Protein AF-A0A521ZLX6-F1 (afdb_monomer)

Mean predicted aligned error: 14.01 Å

Secondary structure (DSSP, 8-state):
--SSHHHHHHHHHHHHHHHHHHHHTTS-----PPPPHHHHHT--TTSSEEEEEEEEESGGGTTT-----EEEEEEEETTEEEEEEEET-EEEEEEEEEEEEEEE-TTS-EEEEEEPPSEEEEEEEEESEEEEESSSSS--------EEEEEEE----EEEE---

Structure (mmCIF, N/CA/C/O backbone):
data_AF-A0A521ZLX6-F1
#
_entry.id   AF-A0A521ZLX6-F1
#
loop_
_atom_site.group_PDB
_atom_site.id
_atom_site.type_symbol
_atom_site.label_atom_id
_atom_site.label_alt_id
_atom_site.label_comp_id
_atom_site.label_asym_id
_atom_site.label_entity_id
_atom_site.label_seq_id
_atom_site.pdbx_PDB_ins_code
_atom_site.Cartn_x
_atom_site.Cartn_y
_atom_site.Cartn_z
_atom_site.occupancy
_atom_site.B_iso_or_equiv
_atom_site.auth_seq_id
_atom_site.auth_comp_id
_atom_site.auth_asym_id
_atom_site.auth_atom_id
_atom_site.pdbx_PDB_model_num
ATOM 1 N N . MET A 1 1 ? 72.081 18.723 -43.870 1.00 52.91 1 MET A N 1
ATOM 2 C CA . MET A 1 1 ? 71.216 19.165 -42.747 1.00 52.91 1 MET A CA 1
ATOM 3 C C . MET A 1 1 ? 69.753 18.753 -42.978 1.00 52.91 1 MET A C 1
ATOM 5 O O . MET A 1 1 ? 68.891 19.607 -43.092 1.00 52.91 1 MET A O 1
ATOM 9 N N . SER A 1 2 ? 69.443 17.453 -43.062 1.00 56.78 2 SER A N 1
ATOM 10 C CA . SER A 1 2 ? 68.066 16.955 -43.304 1.00 56.78 2 SER A CA 1
ATOM 11 C C . SER A 1 2 ? 67.647 15.812 -42.365 1.00 56.78 2 SER A C 1
ATOM 13 O O . SER A 1 2 ? 66.567 15.245 -42.507 1.00 56.78 2 SER A O 1
ATOM 15 N N . MET A 1 3 ? 68.479 15.482 -41.371 1.00 53.88 3 MET A N 1
ATOM 16 C CA . MET A 1 3 ? 68.338 14.255 -40.574 1.00 53.88 3 MET A CA 1
ATOM 17 C C . MET A 1 3 ? 67.560 14.431 -39.255 1.00 53.88 3 MET A C 1
ATOM 19 O O . MET A 1 3 ? 67.250 13.446 -38.598 1.00 53.88 3 MET A O 1
ATOM 23 N N . LEU A 1 4 ? 67.182 15.665 -38.894 1.00 55.22 4 LEU A N 1
ATOM 24 C CA . LEU A 1 4 ? 66.446 15.991 -37.656 1.00 55.22 4 LEU A CA 1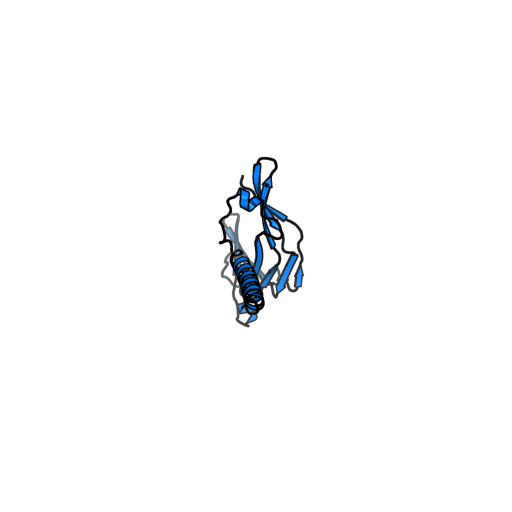
ATOM 25 C C . LEU A 1 4 ? 64.925 16.166 -37.846 1.00 55.22 4 LEU A C 1
ATOM 27 O O . LEU A 1 4 ? 64.193 16.315 -36.875 1.00 55.22 4 LEU A O 1
ATOM 31 N N . TRP A 1 5 ? 64.419 16.126 -39.083 1.00 55.84 5 TRP A N 1
ATOM 32 C CA . TRP A 1 5 ? 63.008 16.431 -39.381 1.00 55.84 5 TRP A CA 1
ATOM 33 C C . TRP A 1 5 ? 62.039 15.253 -39.212 1.00 55.84 5 TRP A C 1
ATOM 35 O O . TRP A 1 5 ? 60.839 15.457 -39.034 1.00 55.84 5 TRP A O 1
ATOM 45 N N . ARG A 1 6 ? 62.534 14.013 -39.260 1.00 55.72 6 ARG A N 1
ATOM 46 C CA . ARG A 1 6 ? 61.710 12.803 -39.112 1.00 55.72 6 ARG A CA 1
ATOM 47 C C . ARG A 1 6 ? 61.173 12.572 -37.689 1.00 55.72 6 ARG A C 1
ATOM 49 O O . ARG A 1 6 ? 59.969 12.350 -37.586 1.00 55.72 6 ARG A O 1
ATOM 56 N N . PRO A 1 7 ? 61.972 12.668 -36.604 1.00 55.97 7 PRO A N 1
ATOM 57 C CA . PRO A 1 7 ? 61.445 12.453 -35.253 1.00 55.97 7 PRO A CA 1
ATOM 58 C C . PRO A 1 7 ? 60.483 13.569 -34.829 1.00 55.97 7 PRO A C 1
ATOM 60 O O . PRO A 1 7 ? 59.490 13.298 -34.163 1.00 55.97 7 PRO A O 1
ATOM 63 N N . LEU A 1 8 ? 60.716 14.802 -35.295 1.00 64.31 8 LEU A N 1
ATOM 64 C CA . LEU A 1 8 ? 59.854 15.947 -35.004 1.00 64.31 8 LEU A CA 1
ATOM 65 C C . LEU A 1 8 ? 58.451 15.785 -35.615 1.00 64.31 8 LEU A C 1
ATOM 67 O O . LEU A 1 8 ? 57.457 16.077 -34.961 1.00 64.31 8 LEU A O 1
ATOM 71 N N . ARG A 1 9 ? 58.352 15.259 -36.845 1.00 65.38 9 ARG A N 1
ATOM 72 C CA . ARG A 1 9 ? 57.058 14.989 -37.500 1.00 65.38 9 ARG A CA 1
ATOM 73 C C . ARG A 1 9 ? 56.268 13.878 -36.814 1.00 65.38 9 ARG A C 1
ATOM 75 O O . ARG A 1 9 ? 55.055 14.000 -36.704 1.00 65.38 9 ARG A O 1
ATOM 82 N N . VAL A 1 10 ? 56.943 12.825 -36.347 1.00 70.12 10 VAL A N 1
ATOM 83 C CA . VAL A 1 10 ? 56.298 11.716 -35.622 1.00 70.12 10 VAL A CA 1
ATOM 84 C C . VAL A 1 10 ? 55.785 12.186 -34.261 1.00 70.12 10 VAL A C 1
ATOM 86 O O . VAL A 1 10 ? 54.651 11.876 -33.912 1.00 70.12 10 VAL A O 1
ATOM 89 N N . LEU A 1 11 ? 56.565 13.003 -33.546 1.00 74.56 11 LEU A N 1
ATOM 90 C CA . LEU A 1 11 ? 56.152 13.578 -32.265 1.00 74.56 11 LEU A CA 1
ATOM 91 C C . LEU A 1 11 ? 54.934 14.503 -32.425 1.00 74.56 11 LEU A C 1
ATOM 93 O O . LEU A 1 11 ? 53.973 14.395 -31.672 1.00 74.56 11 LEU A O 1
ATOM 97 N N . ILE A 1 12 ? 54.931 15.361 -33.454 1.00 75.69 12 ILE A N 1
ATOM 98 C CA . ILE A 1 12 ? 53.801 16.256 -33.752 1.00 75.69 12 ILE A CA 1
ATOM 99 C C . ILE A 1 12 ? 52.540 15.458 -34.112 1.00 75.69 12 ILE A C 1
ATOM 101 O O . ILE A 1 12 ? 51.455 15.793 -33.641 1.00 75.69 12 ILE A O 1
ATOM 105 N N . LEU A 1 13 ? 52.669 14.382 -34.897 1.00 74.50 13 LEU A N 1
ATOM 106 C CA . LEU A 1 13 ? 51.533 13.525 -35.245 1.00 74.50 13 LEU A CA 1
ATOM 107 C C . LEU A 1 13 ? 50.964 12.806 -34.011 1.00 74.50 13 LEU A C 1
ATOM 109 O O . LEU A 1 13 ? 49.750 12.733 -33.851 1.00 74.50 13 LEU A O 1
ATOM 113 N N . GLN A 1 14 ? 51.828 12.310 -33.121 1.00 75.00 14 GLN A N 1
ATOM 114 C CA . GLN A 1 14 ? 51.420 11.657 -31.873 1.00 75.00 14 GLN A CA 1
ATOM 115 C C . GLN A 1 14 ? 50.728 12.635 -30.918 1.00 75.00 14 GLN A C 1
ATOM 117 O O . GLN A 1 14 ? 49.693 12.297 -30.346 1.00 75.00 14 GLN A O 1
ATOM 122 N N . CYS A 1 15 ? 51.240 13.862 -30.796 1.00 74.94 15 CYS A N 1
ATOM 123 C CA . CYS A 1 15 ? 50.584 14.913 -30.022 1.00 74.94 15 CYS A CA 1
ATOM 124 C C . CYS A 1 15 ? 49.213 15.282 -30.603 1.00 74.94 15 CYS A C 1
ATOM 126 O O . CYS A 1 15 ? 48.268 15.448 -29.840 1.00 74.94 15 CYS A O 1
ATOM 128 N N . LEU A 1 16 ? 49.073 15.359 -31.931 1.00 76.94 16 LEU A N 1
ATOM 129 C CA . LEU A 1 16 ? 47.788 15.642 -32.584 1.00 76.94 16 LEU A CA 1
ATOM 130 C C . LEU A 1 16 ? 46.759 14.525 -32.375 1.00 76.94 16 LEU A C 1
ATOM 132 O O . LEU A 1 16 ? 45.595 14.821 -32.125 1.00 76.94 16 LEU A O 1
ATOM 136 N N . VAL A 1 17 ? 47.173 13.256 -32.425 1.00 76.69 17 VAL A N 1
ATOM 137 C CA . VAL A 1 17 ? 46.281 12.111 -32.160 1.00 76.69 17 VAL A CA 1
ATOM 138 C C . VAL A 1 17 ? 45.828 12.089 -30.697 1.00 76.69 17 VAL A C 1
ATOM 140 O O . VAL A 1 17 ? 44.646 11.886 -30.427 1.00 76.69 17 VAL A O 1
ATOM 143 N N . LEU A 1 18 ? 46.735 12.361 -29.753 1.00 74.62 18 LEU A N 1
ATOM 144 C CA . LEU A 1 18 ? 46.396 12.449 -28.329 1.00 74.62 18 LEU A CA 1
ATOM 145 C C . LEU A 1 18 ? 45.479 13.643 -28.026 1.00 74.62 18 LEU A C 1
ATOM 147 O O . LEU A 1 18 ? 44.549 13.510 -27.234 1.00 74.62 18 LEU A O 1
ATOM 151 N N . LEU A 1 19 ? 45.686 14.783 -28.692 1.00 72.75 19 LEU A N 1
ATOM 152 C CA . LEU A 1 19 ? 44.820 15.958 -28.569 1.00 72.75 19 LEU A CA 1
ATOM 153 C C . LEU A 1 19 ? 43.420 15.687 -29.149 1.00 72.75 19 LEU A C 1
ATOM 155 O O . LEU A 1 19 ? 42.420 16.043 -28.531 1.00 72.75 19 LEU A O 1
ATOM 159 N N . ALA A 1 20 ? 43.335 14.996 -30.290 1.00 67.06 20 ALA A N 1
ATOM 160 C CA . ALA A 1 20 ? 42.067 14.608 -30.908 1.00 67.06 20 ALA A CA 1
ATOM 161 C C . ALA A 1 20 ? 41.283 13.586 -30.061 1.00 67.06 20 ALA A C 1
ATOM 163 O O . ALA A 1 20 ? 40.067 13.716 -29.925 1.00 67.06 20 ALA A O 1
ATOM 164 N N . MET A 1 21 ? 41.963 12.619 -29.428 1.00 65.06 21 MET A N 1
ATOM 165 C CA . MET A 1 21 ? 41.334 11.707 -28.459 1.00 65.06 21 MET A CA 1
ATOM 166 C C . MET A 1 21 ? 40.871 12.433 -27.189 1.00 65.06 21 MET A C 1
ATOM 168 O O . MET A 1 21 ? 39.814 12.102 -26.657 1.00 65.06 21 MET A O 1
ATOM 172 N N . GLY A 1 22 ? 41.614 13.444 -26.725 1.00 62.12 22 GLY A N 1
ATOM 173 C CA . GLY A 1 22 ? 41.225 14.274 -25.582 1.00 62.12 22 GLY A CA 1
ATOM 174 C C . GLY A 1 22 ? 39.963 15.102 -25.841 1.00 62.12 22 GLY A C 1
ATOM 175 O O . GLY A 1 22 ? 39.100 15.181 -24.974 1.00 62.12 22 GLY A O 1
ATOM 176 N N . CYS A 1 23 ? 39.806 15.662 -27.045 1.00 61.34 23 CYS A N 1
ATOM 177 C CA . CYS A 1 23 ? 38.615 16.436 -27.415 1.00 61.34 23 CYS A CA 1
ATOM 178 C C . CYS A 1 23 ? 37.355 15.574 -27.608 1.00 61.34 23 CYS A C 1
ATOM 180 O O . CYS A 1 23 ? 36.254 16.055 -27.350 1.00 61.34 23 CYS A O 1
ATOM 182 N N . ALA A 1 24 ? 37.494 14.308 -28.019 1.00 57.56 24 ALA A N 1
ATOM 183 C CA . ALA A 1 24 ? 36.357 13.399 -28.195 1.00 57.56 24 ALA A CA 1
ATOM 184 C C . ALA A 1 24 ? 35.714 12.966 -26.861 1.00 57.56 24 ALA A C 1
ATOM 186 O O . ALA A 1 24 ? 34.520 12.681 -26.817 1.00 57.56 24 ALA A O 1
ATOM 187 N N . LEU A 1 25 ? 36.478 12.963 -25.763 1.00 55.62 25 LEU A N 1
ATOM 188 C CA . LEU A 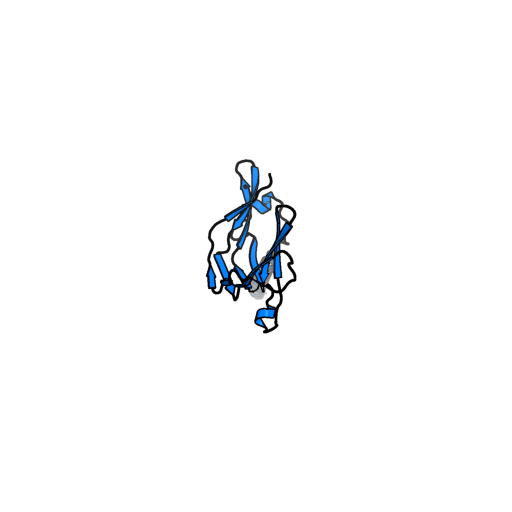1 25 ? 35.979 12.624 -24.423 1.00 55.62 25 LEU A CA 1
ATOM 189 C C . LEU A 1 25 ? 35.201 13.776 -23.759 1.00 55.62 25 LEU A C 1
ATOM 191 O O . LEU A 1 25 ? 34.437 13.541 -22.826 1.00 55.62 25 LEU A O 1
ATOM 195 N N . SER A 1 26 ? 35.352 15.008 -24.255 1.00 53.94 26 SER A N 1
ATOM 196 C CA . SER A 1 26 ? 34.720 16.210 -23.692 1.00 53.94 26 SER A CA 1
ATOM 197 C C . SER A 1 26 ? 33.290 16.463 -24.183 1.00 53.94 26 SER A C 1
ATOM 199 O O . SER A 1 26 ? 32.620 17.335 -23.639 1.00 53.94 26 SER A O 1
ATOM 201 N N . MET A 1 27 ? 32.814 15.753 -25.215 1.00 53.81 27 MET A N 1
ATOM 202 C CA . MET A 1 27 ? 31.535 16.064 -25.881 1.00 53.81 27 MET A CA 1
ATOM 203 C C . MET A 1 27 ? 30.327 15.241 -25.407 1.00 53.81 27 MET A C 1
ATOM 205 O O . MET A 1 27 ? 29.239 15.411 -25.943 1.00 53.81 27 MET A O 1
ATOM 209 N N . ALA A 1 28 ? 30.469 14.375 -24.402 1.00 53.94 28 ALA A N 1
ATOM 210 C CA . ALA A 1 28 ? 29.402 13.443 -24.015 1.00 53.94 28 ALA A CA 1
ATOM 211 C C . ALA A 1 28 ? 28.737 13.752 -22.661 1.00 53.94 28 ALA A C 1
ATOM 213 O O . ALA A 1 28 ? 28.285 12.845 -21.965 1.00 53.94 28 ALA A O 1
ATOM 214 N N . ARG A 1 29 ? 28.650 15.028 -22.272 1.00 51.28 29 ARG A N 1
ATOM 215 C CA . ARG A 1 29 ? 27.704 15.461 -21.234 1.00 51.28 29 ARG A CA 1
ATOM 216 C C . ARG A 1 29 ? 26.779 16.525 -21.797 1.00 51.28 29 ARG A C 1
ATOM 218 O O . ARG A 1 29 ? 26.974 17.711 -21.564 1.00 51.28 29 ARG A O 1
ATOM 225 N N . ALA A 1 30 ? 25.791 16.068 -22.565 1.00 61.00 30 ALA A N 1
ATOM 226 C CA . ALA A 1 30 ? 24.600 16.866 -22.804 1.00 61.00 30 ALA A CA 1
ATOM 227 C C . ALA A 1 30 ? 23.988 17.207 -21.438 1.00 61.00 30 ALA A C 1
ATOM 229 O O . ALA A 1 30 ? 23.815 16.321 -20.594 1.00 61.00 30 ALA A O 1
ATOM 230 N N . GLU A 1 31 ? 23.742 18.492 -21.191 1.00 62.06 31 GLU A N 1
ATOM 231 C CA . GLU A 1 31 ? 22.986 18.904 -20.013 1.00 62.06 31 GLU A CA 1
ATOM 232 C C . GLU A 1 31 ? 21.583 18.283 -20.086 1.00 62.06 31 GLU A C 1
ATOM 234 O O . GLU A 1 31 ? 21.045 18.159 -21.191 1.00 62.06 31 GLU A O 1
ATOM 239 N N . PRO A 1 32 ? 20.988 17.867 -18.952 1.00 65.12 32 PRO A N 1
ATOM 240 C CA . PRO A 1 32 ? 19.625 17.353 -18.940 1.00 65.12 32 PRO A CA 1
ATOM 241 C C . PRO A 1 32 ? 18.677 18.379 -19.568 1.00 65.12 32 PRO A C 1
ATOM 243 O O . PRO A 1 32 ? 18.413 19.431 -18.985 1.00 65.12 32 PRO A O 1
ATOM 246 N N . GLN A 1 33 ? 18.198 18.091 -20.776 1.00 76.88 33 GLN A N 1
ATOM 247 C CA . GLN A 1 33 ? 17.221 18.930 -21.449 1.00 76.88 33 GLN A CA 1
ATOM 248 C C . GLN A 1 33 ? 15.828 18.525 -20.953 1.00 76.88 33 GLN A C 1
ATOM 250 O O . GLN A 1 33 ? 15.505 17.336 -20.994 1.00 76.88 33 GLN A O 1
ATOM 255 N N . PRO A 1 34 ? 15.001 19.470 -20.472 1.00 77.12 34 PRO A N 1
ATOM 256 C CA . PRO A 1 34 ? 13.616 19.160 -20.155 1.00 77.12 34 PRO A CA 1
ATOM 257 C C . PRO A 1 34 ? 12.903 18.702 -21.431 1.00 77.12 34 PRO A C 1
ATOM 259 O O . PRO A 1 34 ? 12.988 19.369 -22.465 1.00 77.12 34 PRO A O 1
ATOM 262 N N . LEU A 1 35 ? 12.232 17.556 -21.350 1.00 77.62 35 LEU A N 1
ATOM 263 C CA . LEU A 1 35 ? 11.397 17.032 -22.425 1.00 77.62 35 LEU A CA 1
ATOM 264 C C . LEU A 1 35 ? 10.017 17.694 -22.351 1.00 77.62 35 LEU A C 1
ATOM 266 O O . LEU A 1 35 ? 9.494 17.919 -21.259 1.00 77.62 35 LEU A O 1
ATOM 270 N N . ASP A 1 36 ? 9.450 18.019 -23.509 1.00 80.44 36 ASP A N 1
ATOM 271 C CA . ASP A 1 36 ? 8.027 18.327 -23.632 1.00 80.44 36 ASP A CA 1
ATOM 272 C C . ASP A 1 36 ? 7.204 17.027 -23.609 1.00 80.44 36 ASP A C 1
ATOM 274 O O . ASP A 1 36 ? 7.759 15.928 -23.589 1.00 80.44 36 ASP A O 1
ATOM 278 N N . ASP A 1 37 ? 5.875 17.128 -23.586 1.00 68.25 37 ASP A N 1
ATOM 279 C CA . ASP A 1 37 ? 5.001 15.953 -23.443 1.00 68.25 37 ASP A CA 1
ATOM 280 C C . ASP A 1 37 ? 5.202 14.927 -24.572 1.00 68.25 37 ASP A C 1
ATOM 282 O O . ASP A 1 37 ? 5.201 13.719 -24.331 1.00 68.25 37 ASP A O 1
ATOM 286 N N . ILE A 1 38 ? 5.470 15.409 -25.791 1.00 73.94 38 ILE A N 1
ATOM 287 C CA . ILE A 1 38 ? 5.776 14.571 -26.957 1.00 73.94 38 ILE A CA 1
ATOM 288 C C . ILE A 1 38 ? 7.114 13.852 -26.751 1.00 73.94 38 ILE A C 1
ATOM 290 O O . ILE A 1 38 ? 7.192 12.636 -26.911 1.00 73.94 38 ILE A O 1
ATOM 294 N N . GLY A 1 39 ? 8.157 14.575 -26.335 1.00 71.88 39 GLY A N 1
ATOM 295 C CA . GLY A 1 39 ? 9.459 13.994 -26.023 1.00 71.88 39 GLY A CA 1
ATOM 296 C C . GLY A 1 39 ? 9.412 13.012 -24.851 1.00 71.88 39 GLY A C 1
ATOM 297 O O . GLY A 1 39 ? 10.149 12.031 -24.853 1.00 71.88 39 GLY A O 1
ATOM 298 N N . MET A 1 40 ? 8.527 13.224 -23.872 1.00 68.06 40 MET A N 1
ATOM 299 C CA . MET A 1 40 ? 8.287 12.268 -22.787 1.00 68.06 40 MET A CA 1
ATOM 300 C C . MET A 1 40 ? 7.582 10.992 -23.263 1.00 68.06 40 MET A C 1
ATOM 302 O O . MET A 1 40 ? 7.839 9.929 -22.701 1.00 68.06 40 MET A O 1
ATOM 306 N N . ALA A 1 41 ? 6.708 11.066 -24.271 1.00 65.19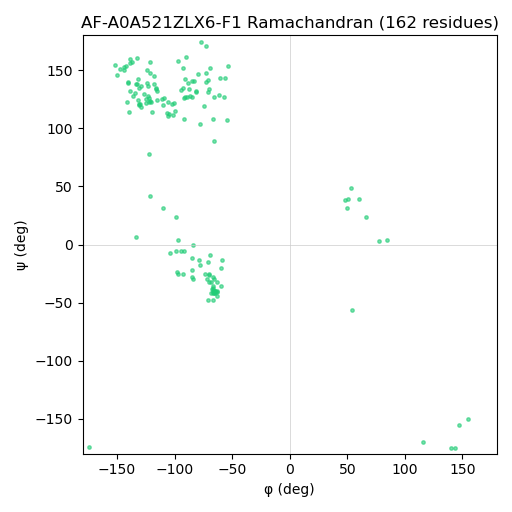 41 ALA A N 1
ATOM 307 C CA . ALA A 1 41 ? 5.989 9.902 -24.798 1.00 65.19 41 ALA A CA 1
ATOM 308 C C . ALA A 1 41 ? 6.898 8.921 -25.567 1.00 65.19 41 ALA A C 1
ATOM 310 O O . ALA A 1 41 ? 6.610 7.721 -25.627 1.00 65.19 41 ALA A O 1
ATOM 311 N N . ASP A 1 42 ? 8.014 9.414 -26.113 1.00 70.56 42 ASP A N 1
ATOM 312 C CA . ASP A 1 42 ? 9.029 8.602 -26.798 1.00 70.56 42 ASP A CA 1
ATOM 313 C C . ASP A 1 42 ? 9.962 7.853 -25.827 1.00 70.56 42 ASP A C 1
ATOM 315 O O . ASP A 1 42 ? 10.658 6.909 -26.215 1.00 70.56 42 ASP A O 1
ATOM 319 N N . VAL A 1 43 ? 9.947 8.215 -24.543 1.00 65.75 43 VAL A N 1
ATOM 320 C CA . VAL A 1 43 ? 10.708 7.528 -23.499 1.00 65.75 43 VAL A CA 1
ATOM 321 C C . VAL A 1 43 ? 10.037 6.188 -23.181 1.00 65.75 43 VAL A C 1
ATOM 323 O O . VAL A 1 43 ? 8.891 6.129 -22.737 1.00 65.75 43 VAL A O 1
ATOM 326 N N . SER A 1 44 ? 10.751 5.076 -23.377 1.00 60.03 44 SER A N 1
ATOM 327 C CA . SER A 1 44 ? 10.220 3.738 -23.089 1.00 60.03 44 SER A CA 1
ATOM 328 C C . SER A 1 44 ? 11.194 2.886 -22.285 1.00 60.03 44 SER A C 1
ATOM 330 O O . SER A 1 44 ? 12.382 2.879 -22.583 1.00 60.03 44 SER A O 1
ATOM 332 N N . GLY A 1 45 ? 10.669 2.153 -21.292 1.00 52.94 45 GLY A N 1
ATOM 333 C CA . GLY A 1 45 ? 11.171 0.891 -20.712 1.00 52.94 45 GLY A CA 1
ATOM 334 C C . GLY A 1 45 ? 12.617 0.826 -20.189 1.00 52.94 45 GLY A C 1
ATOM 335 O O . GLY A 1 45 ? 12.822 0.460 -19.036 1.00 52.94 45 GLY A O 1
ATOM 336 N N . GLN A 1 46 ? 13.607 1.131 -21.029 1.00 52.94 46 GLN A N 1
ATOM 337 C CA . GLN A 1 46 ? 15.021 1.294 -20.679 1.00 52.94 46 GLN A CA 1
ATOM 338 C C . GLN A 1 46 ? 15.397 2.754 -20.365 1.00 52.94 46 GLN A C 1
ATOM 340 O O . GLN A 1 46 ? 16.308 2.959 -19.570 1.00 52.94 46 GLN A O 1
ATOM 345 N N . ASP A 1 47 ? 14.657 3.733 -20.903 1.00 58.34 47 ASP A N 1
ATOM 346 C CA . ASP A 1 47 ? 14.842 5.173 -20.639 1.00 58.34 47 ASP A CA 1
ATOM 347 C C . ASP A 1 47 ? 13.771 5.762 -19.688 1.00 58.34 47 ASP A C 1
ATOM 349 O O . ASP A 1 47 ? 13.860 6.920 -19.283 1.00 58.34 47 ASP A O 1
ATOM 353 N N . GLY A 1 48 ? 12.740 4.980 -19.334 1.00 61.16 48 GLY A N 1
ATOM 354 C CA . GLY A 1 48 ? 11.626 5.399 -18.468 1.00 61.16 48 GLY A CA 1
ATOM 355 C C . GLY A 1 48 ? 11.989 5.546 -16.986 1.00 61.16 48 GLY A C 1
ATOM 356 O O . GLY A 1 48 ? 13.057 5.132 -16.534 1.00 61.16 48 GLY A O 1
ATOM 357 N N . ILE A 1 49 ? 11.068 6.103 -16.190 1.00 75.31 49 ILE A N 1
ATOM 358 C CA . ILE A 1 49 ? 11.271 6.235 -14.741 1.00 75.31 49 ILE A CA 1
ATOM 359 C C . ILE A 1 49 ? 11.014 4.878 -14.084 1.00 75.31 49 ILE A C 1
ATOM 361 O O . ILE A 1 49 ? 9.871 4.456 -13.900 1.00 75.31 49 ILE A O 1
ATOM 365 N N . GLY A 1 50 ? 12.098 4.199 -13.718 1.00 82.19 50 GLY A N 1
ATOM 366 C CA . GLY A 1 50 ? 12.067 3.092 -12.771 1.00 82.19 50 GLY A CA 1
ATOM 367 C C . GLY A 1 50 ? 12.062 3.627 -11.343 1.00 82.19 50 GLY A C 1
ATOM 368 O O . GLY A 1 50 ? 12.878 4.481 -10.997 1.00 82.19 50 GLY A O 1
ATOM 369 N N . PHE A 1 51 ? 11.173 3.121 -10.495 1.00 84.38 51 PHE A N 1
ATOM 370 C CA . PHE A 1 51 ? 11.159 3.487 -9.083 1.00 84.38 51 PHE A CA 1
ATOM 371 C C . PHE A 1 51 ? 10.901 2.282 -8.180 1.00 84.38 51 PHE A C 1
ATOM 373 O O . PHE A 1 51 ? 10.363 1.248 -8.586 1.00 84.38 51 PHE A O 1
ATOM 380 N N . ALA A 1 52 ? 11.354 2.422 -6.939 1.00 89.75 52 ALA A N 1
ATOM 381 C CA . ALA A 1 52 ? 11.121 1.484 -5.858 1.00 89.75 52 ALA A CA 1
ATOM 382 C C . ALA A 1 52 ? 10.417 2.225 -4.724 1.00 89.75 52 ALA A C 1
ATOM 384 O O . ALA A 1 52 ? 10.639 3.421 -4.520 1.00 89.75 52 ALA A O 1
ATOM 385 N N . VAL A 1 53 ? 9.567 1.518 -3.993 1.00 91.75 53 VAL A N 1
ATOM 386 C CA . VAL A 1 53 ? 8.820 2.067 -2.866 1.00 91.75 53 VAL A CA 1
ATOM 387 C C . VAL A 1 53 ? 9.189 1.277 -1.626 1.00 91.75 53 VAL A C 1
ATOM 389 O O . VAL A 1 53 ? 8.991 0.068 -1.582 1.00 91.75 53 VAL A O 1
ATOM 392 N N . HIS A 1 54 ? 9.686 1.981 -0.616 1.00 94.06 54 HIS A N 1
ATOM 393 C CA . HIS A 1 54 ? 9.830 1.462 0.734 1.00 94.06 54 HIS A CA 1
ATOM 394 C C . HIS A 1 54 ? 8.750 2.109 1.599 1.00 94.06 54 HIS A C 1
ATOM 396 O O . HIS A 1 54 ? 8.755 3.325 1.800 1.00 94.06 54 HIS A O 1
ATOM 402 N N . LEU A 1 55 ? 7.797 1.308 2.065 1.00 91.00 55 LEU A N 1
ATOM 403 C CA . LEU A 1 55 ? 6.758 1.730 2.993 1.00 91.00 55 LEU A CA 1
ATOM 404 C C . LEU A 1 55 ? 7.016 1.081 4.347 1.00 91.00 55 LEU A C 1
ATOM 406 O O . LEU A 1 55 ? 6.958 -0.137 4.488 1.00 91.00 55 LEU A O 1
ATOM 410 N N . GLU A 1 56 ? 7.209 1.913 5.358 1.00 90.69 56 GLU A N 1
ATOM 411 C CA . GLU A 1 56 ? 7.427 1.484 6.731 1.00 90.69 56 GLU A CA 1
ATOM 412 C C . GLU A 1 56 ? 6.397 2.162 7.635 1.00 90.69 56 GLU A C 1
ATOM 414 O O . GLU A 1 56 ? 6.248 3.385 7.635 1.00 90.69 56 GLU A O 1
ATOM 419 N N . MET A 1 57 ? 5.648 1.365 8.397 1.00 88.00 57 MET A N 1
ATOM 420 C CA . MET A 1 57 ? 4.605 1.857 9.293 1.00 88.00 57 MET A CA 1
ATOM 421 C C . MET A 1 57 ? 4.811 1.322 10.702 1.00 88.00 57 MET A C 1
ATOM 423 O O . MET A 1 57 ? 4.918 0.114 10.907 1.00 88.00 57 MET A O 1
ATOM 427 N N . ASN A 1 58 ? 4.784 2.226 11.688 1.00 82.69 58 ASN A N 1
ATOM 428 C CA . ASN A 1 58 ? 4.873 1.891 13.114 1.00 82.69 58 ASN A CA 1
ATOM 429 C C . ASN A 1 58 ? 6.016 0.907 13.429 1.00 82.69 58 ASN A C 1
ATOM 431 O O . ASN A 1 58 ? 5.872 0.018 14.267 1.00 82.69 58 ASN A O 1
ATOM 435 N N . SER A 1 59 ? 7.162 1.060 12.762 1.00 66.06 59 SER A N 1
ATOM 436 C CA . SER A 1 59 ? 8.305 0.155 12.892 1.00 66.06 59 SER A CA 1
ATOM 437 C C . SER A 1 59 ? 9.011 0.213 14.238 1.00 66.06 59 SER A C 1
ATOM 439 O O . SER A 1 59 ? 9.777 -0.686 14.564 1.00 66.06 59 SER A O 1
ATOM 441 N N . ALA A 1 60 ? 8.668 1.179 15.094 1.00 60.97 60 ALA A N 1
ATOM 442 C CA . ALA A 1 60 ? 8.996 1.121 16.516 1.00 60.97 60 ALA A CA 1
ATOM 443 C C . ALA A 1 60 ? 8.412 -0.135 17.221 1.00 60.97 60 ALA A C 1
ATOM 445 O O . ALA A 1 60 ? 8.853 -0.492 18.311 1.00 60.97 60 ALA A O 1
ATOM 446 N N . ALA A 1 61 ? 7.477 -0.865 16.588 1.00 56.62 61 ALA A N 1
ATOM 447 C CA . ALA A 1 61 ? 7.024 -2.189 17.039 1.00 56.62 61 ALA A CA 1
ATOM 448 C C . ALA A 1 61 ? 8.131 -3.242 16.917 1.00 56.62 61 ALA A C 1
ATOM 450 O O . ALA A 1 61 ? 8.164 -4.196 17.691 1.00 56.62 61 ALA A O 1
ATOM 451 N N . ILE A 1 62 ? 9.049 -3.049 15.967 1.00 51.94 62 ILE A N 1
ATOM 452 C CA . ILE A 1 62 ? 10.215 -3.902 15.728 1.00 51.94 62 ILE A CA 1
ATOM 453 C C . ILE A 1 62 ? 11.264 -3.679 16.837 1.00 51.94 62 ILE A C 1
ATOM 455 O O . ILE A 1 62 ? 12.021 -4.592 17.158 1.00 51.94 62 ILE A O 1
ATOM 459 N N . SER A 1 63 ? 11.272 -2.507 17.490 1.00 54.88 63 SER A N 1
ATOM 460 C CA . SER A 1 63 ? 12.204 -2.143 18.572 1.00 54.88 63 SER A CA 1
ATOM 461 C C . SER A 1 63 ? 11.644 -2.305 19.998 1.00 54.88 63 SER A C 1
ATOM 463 O O . SER A 1 63 ? 12.168 -1.711 20.939 1.00 54.88 63 SER A O 1
ATOM 465 N N . ALA A 1 64 ? 10.638 -3.169 20.182 1.00 54.50 64 ALA A N 1
ATOM 466 C CA . ALA A 1 64 ? 10.090 -3.573 21.486 1.00 54.50 64 ALA A CA 1
ATOM 467 C C . ALA A 1 64 ? 9.369 -2.473 22.298 1.00 54.50 64 ALA A C 1
ATOM 469 O O . ALA A 1 64 ? 9.243 -2.597 23.517 1.00 54.50 64 ALA A O 1
ATOM 470 N N . GLN A 1 65 ? 8.850 -1.421 21.654 1.00 58.16 65 GLN A N 1
ATOM 471 C CA . GLN A 1 65 ? 7.944 -0.479 22.322 1.00 58.16 65 GLN A CA 1
ATOM 472 C C . GLN A 1 65 ? 6.487 -0.957 22.291 1.00 58.16 65 GLN A C 1
ATOM 474 O O . GLN A 1 65 ? 5.998 -1.451 21.271 1.00 58.16 65 GLN A O 1
ATOM 479 N N . ASP A 1 66 ? 5.773 -0.742 23.401 1.00 63.84 66 ASP A N 1
ATOM 480 C CA . ASP A 1 66 ? 4.319 -0.887 23.477 1.00 63.84 66 ASP A CA 1
ATOM 481 C C . ASP A 1 66 ? 3.649 0.174 22.598 1.00 63.84 66 ASP A C 1
ATOM 483 O O . ASP A 1 66 ? 3.333 1.287 23.022 1.00 63.84 66 A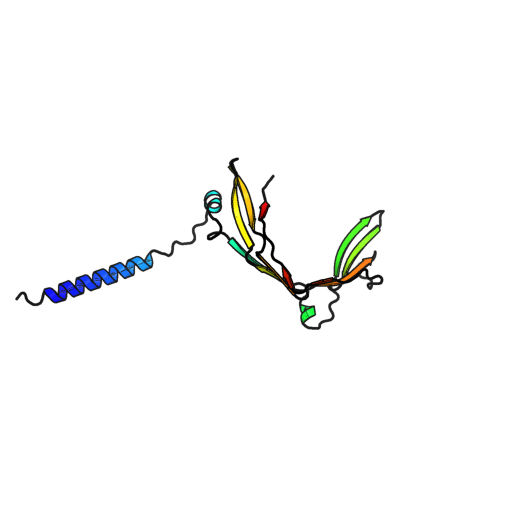SP A O 1
ATOM 487 N N . LEU A 1 67 ? 3.432 -0.173 21.334 1.00 68.19 67 LEU A N 1
ATOM 488 C CA . LEU A 1 67 ? 2.590 0.618 20.459 1.00 68.19 67 LEU A CA 1
ATOM 489 C C . LEU A 1 67 ? 1.125 0.444 20.848 1.00 68.19 67 LEU A C 1
ATOM 491 O O . LEU A 1 67 ? 0.648 -0.647 21.172 1.00 68.19 67 LEU A O 1
ATOM 495 N N . THR A 1 68 ? 0.415 1.565 20.804 1.00 78.19 68 THR A N 1
ATOM 496 C CA . THR A 1 68 ? -1.045 1.647 20.885 1.00 78.19 68 THR A CA 1
ATOM 497 C C . THR A 1 68 ? -1.581 2.334 19.629 1.00 78.19 68 THR A C 1
ATOM 499 O O . THR A 1 68 ? -2.464 3.189 19.691 1.00 78.19 68 THR A O 1
ATOM 502 N N . SER A 1 69 ? -1.024 1.983 18.463 1.00 84.88 69 SER A N 1
ATOM 503 C CA . SER A 1 69 ? -1.433 2.583 17.195 1.00 84.88 69 SER A CA 1
ATOM 504 C C . SER A 1 69 ? -2.805 2.068 16.763 1.00 84.88 69 SER A C 1
ATOM 506 O O . SER A 1 69 ? -3.208 0.938 17.057 1.00 84.88 69 SER A O 1
ATOM 508 N N . ARG A 1 70 ? -3.565 2.927 16.085 1.00 89.12 70 ARG A N 1
ATOM 509 C CA . ARG A 1 70 ? -4.919 2.632 15.618 1.00 89.12 70 ARG A CA 1
ATOM 510 C C . ARG A 1 70 ? -5.104 3.196 14.222 1.00 89.12 70 ARG A C 1
ATOM 512 O O . ARG A 1 70 ? -5.111 4.411 14.051 1.00 89.12 70 ARG A O 1
ATOM 519 N N . LEU A 1 71 ? -5.288 2.316 13.245 1.00 91.31 71 LEU A N 1
ATOM 520 C CA . LEU A 1 71 ? -5.856 2.696 11.955 1.00 91.31 71 LEU A CA 1
ATOM 521 C C . LEU A 1 71 ? -7.364 2.518 12.041 1.00 91.31 71 LEU A C 1
ATOM 523 O O . LEU A 1 71 ? -7.835 1.456 12.451 1.00 91.31 71 LEU A O 1
ATOM 527 N N . MET A 1 72 ? -8.111 3.565 11.706 1.00 93.06 72 MET A N 1
ATOM 528 C CA . MET A 1 72 ? -9.550 3.604 11.931 1.00 93.06 72 MET A CA 1
ATOM 529 C C . MET A 1 72 ? -10.282 4.105 10.697 1.00 93.06 72 MET A C 1
ATOM 531 O O . MET A 1 72 ? -9.865 5.083 10.081 1.00 93.06 72 MET A O 1
ATOM 535 N N . ALA A 1 73 ? -11.403 3.467 10.389 1.00 94.75 73 ALA A N 1
ATOM 536 C CA . ALA A 1 73 ? -12.368 3.937 9.406 1.00 94.75 73 ALA A CA 1
ATOM 537 C C . ALA A 1 73 ? -13.723 4.103 10.098 1.00 94.75 73 ALA A C 1
ATOM 539 O O . ALA A 1 73 ? -14.215 3.167 10.730 1.00 94.75 73 ALA A O 1
ATOM 540 N N . GLY A 1 74 ? -14.292 5.306 10.021 1.00 95.19 74 GLY A N 1
ATOM 541 C CA . GLY A 1 74 ? -15.603 5.618 10.586 1.00 95.19 74 GLY A CA 1
ATOM 542 C C . GLY A 1 74 ? -16.714 5.426 9.559 1.00 95.19 74 GLY A C 1
ATOM 543 O O . GLY A 1 74 ? -16.603 5.895 8.429 1.00 95.19 74 GLY A O 1
ATOM 544 N N . PHE A 1 75 ? -17.797 4.780 9.974 1.00 95.00 75 PHE A N 1
ATOM 545 C CA . PHE A 1 75 ? -19.001 4.546 9.184 1.00 95.00 75 PHE A CA 1
ATOM 546 C C . PHE A 1 75 ? -20.188 5.153 9.921 1.00 95.00 75 PHE A C 1
ATOM 548 O O . PHE A 1 75 ? -20.435 4.808 11.076 1.00 95.00 75 PHE A O 1
ATOM 555 N N . HIS A 1 76 ? -20.911 6.061 9.270 1.00 95.25 76 HIS A N 1
ATOM 556 C CA . HIS A 1 76 ? -22.115 6.663 9.834 1.00 95.25 76 HIS A CA 1
ATOM 557 C C . HIS A 1 76 ? -23.352 5.970 9.261 1.00 95.25 76 HIS A C 1
ATOM 559 O O . HIS A 1 76 ? -23.593 6.040 8.057 1.00 95.25 76 HIS A O 1
ATOM 565 N N . VAL A 1 77 ? -24.110 5.280 10.114 1.00 87.56 77 VAL A N 1
ATOM 566 C CA . VAL A 1 77 ? -25.303 4.508 9.742 1.00 87.56 77 VAL A CA 1
ATOM 567 C C . VAL A 1 77 ? -26.377 4.737 10.801 1.00 87.56 77 VAL A C 1
ATOM 569 O O . VAL A 1 77 ? -26.086 4.683 11.993 1.00 87.56 77 VAL A O 1
ATOM 572 N N . ASP A 1 78 ? -27.606 5.033 10.373 1.00 88.88 78 ASP A N 1
ATOM 573 C CA . ASP A 1 78 ? -28.774 5.215 11.250 1.00 88.88 78 ASP A CA 1
ATOM 574 C C . ASP A 1 78 ? -28.546 6.187 12.428 1.00 88.88 78 ASP A C 1
ATOM 576 O O . ASP A 1 78 ? -28.994 5.967 13.552 1.00 88.88 78 ASP A O 1
ATOM 580 N N . GLY A 1 79 ? -27.820 7.284 12.179 1.00 92.81 79 GLY A N 1
ATOM 581 C CA . GLY A 1 79 ? -27.521 8.308 13.187 1.00 92.81 79 GLY A CA 1
ATOM 582 C C . GLY A 1 79 ? -26.411 7.933 14.176 1.00 92.81 79 GLY A C 1
ATOM 583 O O . GLY A 1 79 ? -26.095 8.727 15.062 1.00 92.81 79 GLY A O 1
ATOM 584 N N . GLN A 1 80 ? -25.779 6.766 14.021 1.00 93.88 80 GLN A N 1
ATOM 585 C CA . GLN A 1 80 ? -24.671 6.305 14.850 1.00 93.88 80 GLN A CA 1
ATOM 586 C C . GLN A 1 80 ? -23.391 6.159 14.022 1.00 93.88 80 GLN A C 1
ATOM 588 O O . GLN A 1 80 ? -23.377 5.573 12.942 1.00 93.88 80 GLN A O 1
ATOM 593 N N . THR A 1 81 ? -22.279 6.670 14.552 1.00 96.31 81 THR A N 1
ATOM 594 C CA . THR A 1 81 ? -20.958 6.414 13.971 1.00 96.31 81 THR A CA 1
ATOM 595 C C . THR A 1 81 ? -20.340 5.187 14.626 1.00 96.31 81 THR A C 1
ATOM 597 O O . THR A 1 81 ? -20.216 5.113 15.849 1.00 96.31 81 THR A O 1
ATOM 600 N N . THR A 1 82 ? -19.934 4.231 13.801 1.00 94.69 82 THR A N 1
ATOM 601 C CA . THR A 1 82 ? -19.218 3.025 14.206 1.00 94.69 82 THR A CA 1
ATOM 602 C C . THR A 1 82 ? -17.848 3.015 13.542 1.00 94.69 82 THR A C 1
ATOM 604 O O . THR A 1 82 ? -17.721 3.351 12.368 1.00 94.69 82 THR A O 1
ATOM 607 N N . TYR A 1 83 ? -16.811 2.627 14.274 1.00 95.50 83 TYR A N 1
ATOM 608 C CA . TYR A 1 83 ? -15.433 2.629 13.799 1.00 95.50 83 TYR A CA 1
ATOM 609 C C . TYR A 1 83 ? -14.932 1.202 13.635 1.00 95.50 83 TYR A C 1
ATOM 611 O O . TYR A 1 83 ? -14.950 0.440 14.600 1.00 95.50 83 TYR A O 1
ATOM 619 N N . ALA A 1 84 ? -14.443 0.858 12.444 1.00 94.94 84 ALA A N 1
ATOM 620 C CA . ALA A 1 84 ? -13.573 -0.298 12.263 1.00 94.94 84 ALA A CA 1
ATOM 621 C C . ALA A 1 84 ? -12.146 0.100 12.642 1.00 94.94 84 ALA A C 1
ATOM 623 O O . ALA A 1 84 ? -11.657 1.134 12.188 1.00 94.94 84 ALA A O 1
ATOM 624 N N . ILE A 1 85 ? -11.487 -0.703 13.472 1.00 95.00 85 ILE A N 1
ATOM 625 C CA . ILE A 1 85 ? -10.186 -0.386 14.061 1.00 95.00 85 ILE A CA 1
ATOM 626 C C . ILE A 1 85 ? -9.233 -1.551 13.836 1.00 95.00 85 ILE A C 1
ATOM 628 O O . ILE A 1 85 ? -9.451 -2.635 14.372 1.00 95.00 85 ILE A O 1
ATOM 632 N N . ALA A 1 86 ? -8.145 -1.307 13.109 1.00 93.69 86 ALA A N 1
ATOM 633 C CA . ALA A 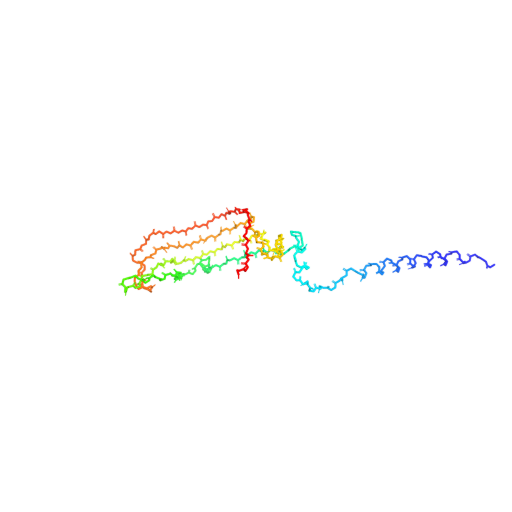1 86 ? -6.965 -2.162 13.108 1.00 93.69 86 ALA A CA 1
ATOM 634 C C . ALA A 1 86 ? -5.989 -1.644 14.172 1.00 93.69 86 ALA A C 1
ATOM 636 O O . ALA A 1 86 ? -5.392 -0.570 14.043 1.00 93.69 86 ALA A O 1
ATOM 637 N N . TRP A 1 87 ? -5.873 -2.396 15.262 1.00 90.81 87 TRP A N 1
ATOM 638 C CA . TRP A 1 87 ? -5.027 -2.065 16.398 1.00 90.81 87 TRP A CA 1
ATOM 639 C C . TRP A 1 87 ? -3.614 -2.598 16.192 1.0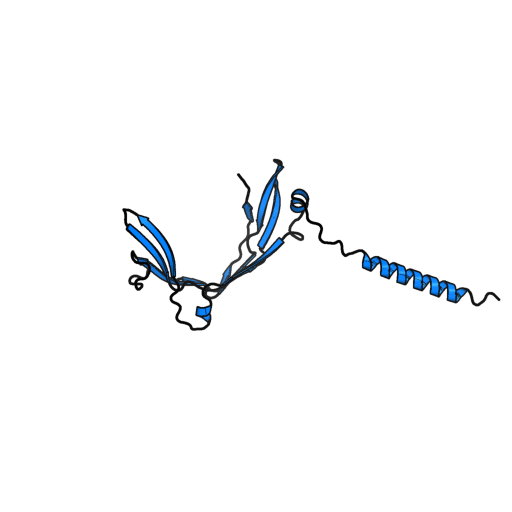0 90.81 87 TRP A C 1
ATOM 641 O O . TRP A 1 87 ? -3.418 -3.764 15.831 1.00 90.81 87 TRP A O 1
ATOM 651 N N . ASN A 1 88 ? -2.635 -1.740 16.463 1.00 89.44 88 ASN A N 1
ATOM 652 C CA . ASN A 1 88 ? -1.218 -2.009 16.274 1.00 89.44 88 ASN A CA 1
ATOM 653 C C . ASN A 1 88 ? -0.905 -2.486 14.860 1.00 89.44 88 ASN A C 1
ATOM 655 O O . ASN A 1 88 ? -0.244 -3.505 14.668 1.00 89.44 88 ASN A O 1
ATOM 659 N N . ALA A 1 89 ? -1.433 -1.752 13.880 1.00 89.31 89 ALA A N 1
ATOM 660 C CA . ALA A 1 89 ? -1.077 -1.958 12.491 1.00 89.31 89 ALA A CA 1
ATOM 661 C C . ALA A 1 89 ? 0.364 -1.490 12.257 1.00 89.31 89 ALA A C 1
ATOM 663 O O . ALA A 1 89 ? 0.724 -0.398 12.695 1.00 89.31 89 ALA A O 1
ATOM 664 N N . GLY A 1 90 ? 1.184 -2.271 11.567 1.00 89.50 90 GLY A N 1
ATOM 665 C CA . GLY A 1 90 ? 2.573 -1.910 11.295 1.00 89.50 90 GLY A CA 1
ATOM 666 C C . GLY A 1 90 ? 3.273 -2.889 10.366 1.00 89.50 90 GLY A C 1
ATOM 667 O O . GLY A 1 90 ? 2.633 -3.798 9.844 1.00 89.50 90 GLY A O 1
ATOM 668 N N . GLY A 1 91 ? 4.572 -2.671 10.175 1.00 89.88 91 GLY A N 1
ATOM 669 C CA . GLY A 1 91 ? 5.476 -3.495 9.374 1.00 89.88 91 GLY A CA 1
ATOM 670 C C . GLY A 1 91 ? 6.040 -2.764 8.161 1.00 89.88 91 GLY A C 1
ATOM 671 O O . GLY A 1 91 ? 5.895 -1.547 8.027 1.00 89.88 91 GLY A O 1
ATOM 672 N N . ILE A 1 92 ? 6.700 -3.528 7.295 1.00 92.75 92 ILE A N 1
ATOM 673 C CA . ILE A 1 92 ? 7.453 -3.030 6.141 1.00 92.75 92 ILE A CA 1
ATOM 674 C C . ILE A 1 92 ? 6.921 -3.681 4.865 1.00 92.75 92 ILE A C 1
ATOM 676 O O . ILE A 1 92 ? 6.694 -4.896 4.827 1.00 92.75 92 ILE A O 1
ATOM 680 N N . ILE A 1 93 ? 6.751 -2.867 3.826 1.00 94.25 93 ILE A N 1
ATOM 681 C CA . ILE A 1 93 ? 6.502 -3.296 2.453 1.00 94.25 93 ILE A CA 1
ATOM 682 C C . ILE A 1 93 ? 7.555 -2.661 1.548 1.00 94.25 93 ILE A C 1
ATOM 684 O O . ILE A 1 93 ? 7.637 -1.440 1.442 1.00 94.25 93 ILE A O 1
ATOM 688 N N . ASP A 1 94 ? 8.306 -3.501 0.853 1.00 94.81 94 ASP A N 1
ATOM 689 C CA . ASP A 1 94 ? 9.269 -3.107 -0.167 1.00 94.81 94 ASP A CA 1
ATOM 690 C C . ASP A 1 94 ? 8.747 -3.500 -1.543 1.00 94.81 94 ASP A C 1
ATOM 692 O O . ASP A 1 94 ? 8.429 -4.661 -1.776 1.00 94.81 94 ASP A O 1
ATOM 696 N N . MET A 1 95 ? 8.677 -2.559 -2.475 1.00 94.94 95 MET A N 1
ATOM 697 C CA . MET A 1 95 ? 8.253 -2.801 -3.851 1.00 94.94 95 MET A CA 1
ATOM 698 C C . MET A 1 95 ? 9.363 -2.362 -4.797 1.00 94.94 95 MET A C 1
ATOM 700 O O . MET A 1 95 ? 9.816 -1.220 -4.735 1.00 94.94 95 MET A O 1
ATOM 704 N N . PHE A 1 96 ? 9.791 -3.255 -5.685 1.00 89.56 96 PHE A N 1
ATOM 705 C CA . PHE A 1 96 ? 10.873 -2.988 -6.631 1.00 89.56 96 PHE A CA 1
ATOM 706 C C . PHE A 1 96 ? 10.427 -3.158 -8.079 1.00 89.56 96 PHE A C 1
ATOM 708 O O . PHE A 1 96 ? 9.507 -3.920 -8.388 1.00 89.56 96 PHE A O 1
ATOM 715 N N . ALA A 1 97 ? 11.170 -2.482 -8.960 1.00 85.06 97 ALA A N 1
ATOM 716 C CA . ALA A 1 97 ? 11.025 -2.552 -10.409 1.00 85.06 97 ALA A CA 1
ATOM 717 C C . ALA A 1 97 ? 9.639 -2.114 -10.911 1.00 85.06 97 ALA A C 1
ATOM 719 O O . ALA A 1 97 ? 9.096 -2.709 -11.839 1.00 85.06 97 ALA A O 1
ATOM 720 N N . MET A 1 98 ? 9.072 -1.070 -10.303 1.00 89.62 98 MET A N 1
ATOM 721 C CA . MET A 1 98 ? 7.917 -0.378 -10.871 1.00 89.62 98 MET A CA 1
ATOM 722 C C . MET A 1 98 ? 8.387 0.572 -11.968 1.00 89.62 98 MET A C 1
ATOM 724 O O . MET A 1 98 ? 9.474 1.148 -11.872 1.00 89.62 98 MET A O 1
ATOM 728 N N . THR A 1 99 ? 7.567 0.754 -12.997 1.00 89.00 99 THR A N 1
ATOM 729 C CA . THR A 1 99 ? 7.857 1.679 -14.099 1.00 89.00 99 THR A CA 1
ATOM 730 C C . THR A 1 99 ? 6.730 2.685 -14.250 1.00 89.00 99 THR A C 1
ATOM 732 O O . THR A 1 99 ? 5.581 2.382 -13.943 1.00 89.00 99 THR A O 1
ATOM 735 N N . MET A 1 100 ? 7.050 3.887 -14.715 1.00 86.75 100 MET A N 1
ATOM 736 C CA . MET A 1 100 ? 6.074 4.892 -15.128 1.00 86.75 100 MET A CA 1
ATOM 737 C C . MET A 1 100 ? 6.488 5.434 -16.492 1.00 86.75 100 MET A C 1
ATOM 739 O O . MET A 1 100 ? 7.611 5.910 -16.655 1.00 86.75 100 MET A O 1
ATOM 743 N N . ASN A 1 101 ? 5.583 5.347 -17.463 1.00 86.62 101 ASN A N 1
ATOM 744 C CA . ASN A 1 101 ? 5.797 5.823 -18.825 1.00 86.62 101 ASN A CA 1
ATOM 745 C C . ASN A 1 101 ? 4.595 6.665 -19.260 1.00 86.62 101 ASN A C 1
ATOM 747 O O . ASN A 1 101 ? 3.456 6.318 -18.946 1.00 86.62 101 ASN A O 1
ATOM 751 N N . LEU A 1 102 ? 4.833 7.742 -20.003 1.00 86.19 102 LEU A N 1
ATOM 752 C CA . LEU A 1 102 ? 3.776 8.433 -20.735 1.00 86.19 102 LEU A CA 1
ATOM 753 C C . LEU A 1 102 ? 3.649 7.784 -22.115 1.00 86.19 102 LEU A C 1
ATOM 755 O O . LEU A 1 102 ? 4.648 7.394 -22.714 1.00 86.19 102 LEU A O 1
ATOM 759 N N . ARG A 1 103 ? 2.427 7.594 -22.603 1.00 84.19 103 ARG A N 1
ATOM 760 C CA . ARG A 1 103 ? 2.158 6.920 -23.874 1.00 84.19 103 ARG A CA 1
ATOM 761 C C . ARG A 1 103 ? 1.026 7.632 -24.601 1.00 84.19 103 ARG A C 1
ATOM 763 O O . ARG A 1 103 ? 0.015 7.958 -23.985 1.00 84.19 103 ARG A O 1
ATOM 770 N N . SER A 1 104 ? 1.161 7.795 -25.911 1.00 86.62 104 SER A N 1
ATOM 771 C CA . SER A 1 104 ? 0.102 8.361 -26.750 1.00 86.62 104 SER A CA 1
ATOM 772 C C . SER A 1 104 ? -0.813 7.271 -27.308 1.00 86.62 104 SER A C 1
ATOM 774 O O . SER A 1 104 ? -0.375 6.173 -27.666 1.00 86.62 104 SER A O 1
ATOM 776 N N . ARG A 1 105 ? -2.110 7.564 -27.386 1.00 82.31 105 ARG A N 1
ATOM 777 C CA . ARG A 1 105 ? -3.131 6.709 -27.999 1.00 82.31 105 ARG A CA 1
ATOM 778 C C . ARG A 1 105 ? -3.296 7.030 -29.486 1.00 82.31 105 ARG A C 1
ATOM 780 O O . ARG A 1 105 ? -2.968 8.132 -29.923 1.00 82.31 105 ARG A O 1
ATOM 787 N N . PRO A 1 106 ? -3.889 6.111 -30.272 1.00 82.75 106 PRO A N 1
ATOM 788 C CA . PRO A 1 106 ? -4.180 6.357 -31.687 1.00 82.75 106 PRO A CA 1
ATOM 789 C C . PRO A 1 106 ? -5.107 7.553 -31.955 1.00 82.75 106 PRO A C 1
ATOM 791 O O . PRO A 1 106 ? -5.136 8.058 -33.072 1.00 82.75 106 PRO A O 1
ATOM 794 N N . ASP A 1 107 ? -5.878 7.987 -30.956 1.00 83.62 107 ASP A N 1
ATOM 795 C CA . ASP A 1 107 ? -6.773 9.147 -31.030 1.00 83.62 107 ASP A CA 1
ATOM 796 C C . ASP A 1 107 ? -6.067 10.491 -30.749 1.00 83.62 107 ASP A C 1
ATOM 798 O O . ASP A 1 107 ? -6.707 11.539 -30.817 1.00 83.62 107 ASP A O 1
ATOM 802 N N . GLY A 1 108 ? -4.760 10.469 -30.461 1.00 82.44 108 GLY A N 1
ATOM 803 C CA . GLY A 1 108 ? -3.954 11.652 -30.153 1.00 82.44 108 GLY A CA 1
ATOM 804 C C . GLY A 1 108 ? -3.998 12.098 -28.689 1.00 82.44 108 GLY A C 1
ATOM 805 O O . GLY A 1 108 ? -3.417 13.129 -28.371 1.00 82.44 108 GLY A O 1
ATOM 806 N N . SER A 1 109 ? -4.670 11.359 -27.802 1.00 84.88 109 SER A N 1
ATOM 807 C CA . SER A 1 109 ? -4.653 11.614 -26.355 1.00 84.88 109 SER A CA 1
ATOM 808 C C . SER A 1 109 ? -3.567 10.811 -25.638 1.00 84.88 109 SER A C 1
ATOM 810 O O . SER A 1 109 ? -3.231 9.703 -26.051 1.00 84.88 109 SER A O 1
ATOM 812 N N . ASP A 1 110 ? -3.057 11.324 -24.519 1.00 87.19 110 ASP A N 1
ATOM 813 C CA . ASP A 1 110 ? -2.029 10.631 -23.737 1.00 87.19 110 ASP A CA 1
ATOM 814 C C . ASP A 1 110 ? -2.611 9.839 -22.557 1.00 87.19 110 ASP A C 1
ATOM 816 O O . ASP A 1 110 ? -3.732 10.063 -22.081 1.00 87.19 110 ASP A O 1
ATOM 820 N N . TYR A 1 111 ? -1.854 8.851 -22.090 1.00 89.62 111 TYR A N 1
ATOM 821 C CA . TYR A 1 111 ? -2.119 8.102 -20.868 1.00 89.62 111 TYR A CA 1
ATOM 822 C C . TYR A 1 111 ? -0.812 7.752 -20.158 1.00 89.62 111 TYR A C 1
ATOM 824 O O . TYR A 1 111 ? 0.232 7.561 -20.779 1.00 89.62 111 TYR A O 1
ATOM 832 N N . MET A 1 112 ? -0.883 7.644 -18.837 1.00 89.06 112 MET A N 1
ATOM 833 C CA . MET A 1 112 ? 0.210 7.146 -18.018 1.00 89.06 112 MET A CA 1
ATOM 834 C C . MET A 1 112 ? 0.083 5.630 -17.880 1.00 89.06 112 MET A C 1
ATOM 836 O O . MET A 1 112 ? -0.966 5.121 -17.489 1.00 89.06 112 MET A O 1
ATOM 840 N N . ASP A 1 113 ? 1.157 4.922 -18.197 1.00 91.25 113 ASP A N 1
ATOM 841 C CA . ASP A 1 113 ? 1.320 3.485 -18.029 1.00 91.25 113 ASP A CA 1
ATOM 842 C C . ASP A 1 113 ? 2.243 3.214 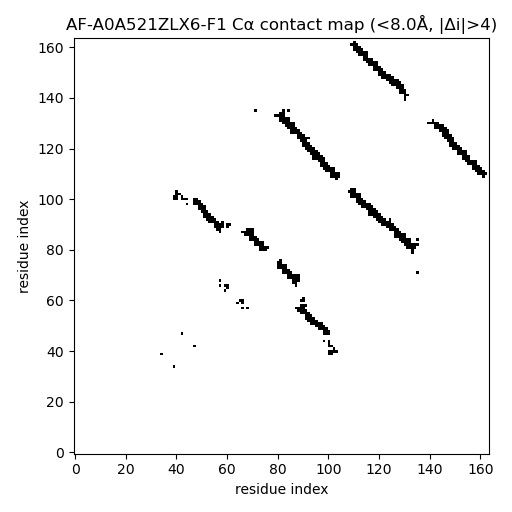-16.837 1.00 91.25 113 ASP A C 1
ATOM 844 O O . ASP A 1 113 ? 3.440 3.521 -16.880 1.00 91.25 113 ASP A O 1
ATOM 848 N N . ILE A 1 114 ? 1.679 2.650 -15.771 1.00 90.88 114 ILE A N 1
ATOM 849 C CA . ILE A 1 114 ? 2.409 2.272 -14.565 1.00 90.88 114 ILE A CA 1
ATOM 850 C C . ILE A 1 114 ? 2.571 0.752 -14.530 1.00 90.88 114 ILE A C 1
ATOM 852 O O . ILE A 1 114 ? 1.603 0.024 -14.300 1.00 90.88 114 ILE A O 1
ATOM 856 N N . GLY A 1 115 ? 3.800 0.269 -14.700 1.00 91.88 115 GLY A N 1
ATOM 857 C CA . GLY A 1 115 ? 4.137 -1.142 -14.540 1.00 91.88 115 GLY A CA 1
ATOM 858 C C . GLY A 1 115 ? 4.083 -1.568 -13.073 1.00 91.88 115 GLY A C 1
ATOM 859 O O . GLY A 1 115 ? 4.647 -0.907 -12.195 1.00 91.88 115 GLY A O 1
ATOM 860 N N . LEU A 1 116 ? 3.408 -2.686 -12.808 1.00 93.19 116 LEU A N 1
ATOM 861 C CA . LEU A 1 116 ? 3.294 -3.264 -11.469 1.00 93.19 116 LEU A CA 1
ATOM 862 C C . LEU A 1 116 ? 4.639 -3.832 -10.974 1.00 93.19 116 LEU A C 1
ATOM 864 O O . LEU A 1 116 ? 5.461 -4.261 -11.787 1.00 93.19 116 LEU A O 1
ATOM 868 N N . PRO A 1 117 ? 4.874 -3.865 -9.648 1.00 90.94 117 PRO A N 1
ATOM 869 C CA . PRO A 1 117 ? 6.145 -4.307 -9.084 1.00 90.94 117 PRO A CA 1
ATOM 870 C C . PRO A 1 117 ? 6.406 -5.794 -9.342 1.00 90.94 117 PRO A C 1
ATOM 872 O O . PRO A 1 117 ? 5.617 -6.659 -8.954 1.00 90.94 117 PRO A O 1
ATOM 875 N N . PHE A 1 118 ? 7.577 -6.098 -9.905 1.00 89.00 118 PHE A N 1
ATOM 876 C CA . PHE A 1 118 ? 8.026 -7.481 -10.092 1.00 89.00 118 PHE A CA 1
ATOM 877 C C . PHE A 1 118 ? 8.287 -8.191 -8.759 1.00 89.00 118 PHE A C 1
ATOM 879 O O . PHE A 1 118 ? 8.126 -9.405 -8.656 1.00 89.00 118 PHE A O 1
ATOM 886 N N . PHE A 1 119 ? 8.676 -7.440 -7.729 1.00 92.56 119 PHE A N 1
ATOM 887 C CA . PHE A 1 119 ? 8.893 -7.971 -6.393 1.00 92.56 119 PHE A CA 1
ATOM 888 C C . PHE A 1 119 ? 8.242 -7.072 -5.352 1.00 92.56 119 PHE A C 1
ATOM 890 O O . PHE A 1 119 ? 8.471 -5.862 -5.329 1.00 92.56 119 PHE A O 1
ATOM 897 N N . ILE A 1 120 ? 7.480 -7.700 -4.466 1.00 95.56 120 ILE A N 1
ATOM 898 C CA . ILE A 1 120 ? 6.929 -7.126 -3.248 1.00 95.56 120 ILE A CA 1
ATOM 899 C C . ILE A 1 120 ? 7.477 -7.949 -2.087 1.00 95.56 120 ILE A C 1
ATOM 901 O O . ILE A 1 120 ? 7.139 -9.122 -1.968 1.00 95.56 120 ILE A O 1
ATOM 905 N N . GLY A 1 121 ? 8.305 -7.360 -1.234 1.00 95.25 121 GLY A N 1
ATOM 906 C CA . GLY A 1 121 ? 8.725 -7.929 0.040 1.00 95.25 121 GLY A CA 1
ATOM 907 C C . GLY A 1 121 ? 7.830 -7.411 1.155 1.00 95.25 121 GLY A C 1
ATOM 908 O O . GLY A 1 121 ? 7.577 -6.215 1.239 1.00 95.25 121 GLY A O 1
ATOM 909 N N . VAL A 1 122 ? 7.347 -8.299 2.017 1.00 95.00 122 VAL A N 1
ATOM 910 C CA . VAL A 1 122 ? 6.571 -7.939 3.208 1.00 95.00 122 VAL A CA 1
ATOM 911 C C . VAL A 1 122 ? 7.260 -8.508 4.440 1.00 95.00 122 VAL A C 1
ATOM 913 O O . VAL A 1 122 ? 7.560 -9.704 4.500 1.00 95.00 122 VAL A O 1
ATOM 916 N N . SER A 1 123 ? 7.515 -7.657 5.431 1.00 93.00 123 SER A N 1
ATOM 917 C CA . SER A 1 123 ? 8.144 -8.040 6.695 1.00 93.00 123 SER A CA 1
ATOM 918 C C . SER A 1 123 ? 7.338 -7.497 7.861 1.00 93.00 123 SER A C 1
ATOM 920 O O . SER A 1 123 ? 7.126 -6.291 7.986 1.00 93.00 123 SER A O 1
ATOM 922 N N . GLN A 1 124 ? 6.871 -8.413 8.707 1.00 91.19 124 GLN A N 1
ATOM 923 C CA . GLN A 1 124 ? 6.065 -8.138 9.893 1.00 91.19 124 GLN A CA 1
ATOM 924 C C . GLN A 1 124 ? 4.862 -7.225 9.616 1.00 91.19 124 GLN A C 1
ATOM 926 O O . GLN A 1 124 ? 4.454 -6.452 10.480 1.00 91.19 124 GLN A O 1
ATOM 931 N N . PHE A 1 125 ? 4.296 -7.304 8.408 1.00 90.88 125 PHE A N 1
ATOM 932 C CA . PHE A 1 125 ? 3.230 -6.409 7.984 1.00 90.88 125 PHE A CA 1
ATOM 933 C C . PHE A 1 125 ? 1.862 -6.931 8.410 1.00 90.88 125 PHE A C 1
ATOM 935 O O . PHE A 1 125 ? 1.502 -8.066 8.109 1.00 90.88 125 PHE A O 1
ATOM 942 N N . GLY A 1 126 ? 1.064 -6.114 9.083 1.00 90.88 126 GLY A N 1
ATOM 943 C CA . GLY A 1 126 ? -0.288 -6.494 9.474 1.00 90.88 126 GLY A CA 1
ATOM 944 C C . GLY A 1 126 ? -0.782 -5.728 10.688 1.00 90.88 126 GLY A C 1
ATOM 945 O O . GLY A 1 126 ? -0.398 -4.582 10.886 1.00 90.88 126 GLY A O 1
ATOM 946 N N . PHE A 1 127 ? -1.658 -6.346 11.481 1.00 91.44 127 PHE A N 1
ATOM 947 C CA . PHE A 1 127 ? -2.260 -5.769 12.686 1.00 91.44 127 PHE A CA 1
ATOM 948 C C . PHE A 1 127 ? -2.519 -6.847 13.746 1.00 91.44 127 PHE A C 1
ATOM 950 O O . PHE A 1 127 ? -2.792 -8.007 13.429 1.00 91.44 127 PHE A O 1
ATOM 957 N N . ARG A 1 128 ? -2.482 -6.462 15.028 1.00 88.94 128 ARG A N 1
ATOM 958 C CA . ARG A 1 128 ? -2.624 -7.398 16.160 1.00 88.94 128 ARG A CA 1
ATOM 959 C C . ARG A 1 128 ? -4.070 -7.706 16.531 1.00 88.94 128 ARG A C 1
ATOM 961 O O . ARG A 1 128 ? -4.341 -8.773 17.070 1.00 88.94 128 ARG A O 1
ATOM 968 N N . ALA A 1 129 ? -4.985 -6.771 16.302 1.00 90.50 129 ALA A N 1
ATOM 969 C CA . ALA A 1 129 ? -6.407 -6.985 16.542 1.00 90.50 129 ALA A CA 1
ATOM 970 C C . ALA A 1 129 ? -7.247 -6.147 15.581 1.00 90.50 129 ALA A C 1
ATOM 972 O O . ALA A 1 129 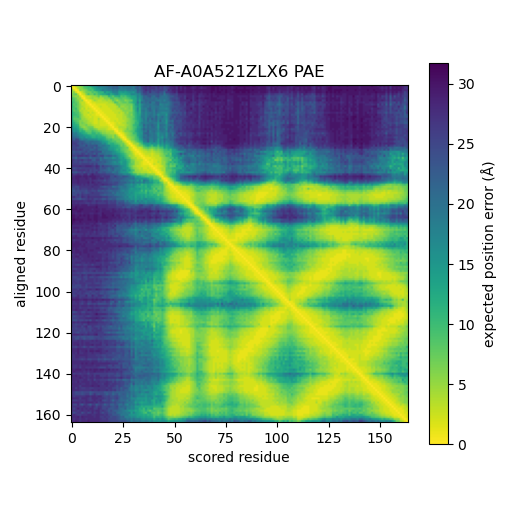? -6.874 -5.020 15.254 1.00 90.50 129 ALA A O 1
ATOM 973 N N . PHE A 1 130 ? -8.394 -6.679 15.176 1.00 94.06 130 PHE A N 1
ATOM 974 C CA . PHE A 1 130 ? -9.412 -5.950 14.429 1.00 94.06 130 PHE A CA 1
ATOM 975 C C . PHE A 1 130 ? -10.680 -5.833 15.271 1.00 94.06 130 PHE A C 1
ATOM 977 O O . PHE A 1 130 ? -11.137 -6.821 15.837 1.00 94.06 130 PHE A O 1
ATOM 984 N N . SER A 1 131 ? -11.253 -4.638 15.371 1.00 94.62 131 SER A N 1
ATOM 985 C CA . SER A 1 131 ? -12.412 -4.351 16.222 1.00 94.62 131 SER A CA 1
ATOM 986 C C . SER A 1 131 ? -13.404 -3.446 15.514 1.00 94.62 131 SER A C 1
ATOM 988 O O . SER A 1 131 ? -13.056 -2.727 14.581 1.00 94.62 131 SER A O 1
ATOM 990 N N . VAL A 1 132 ? -14.639 -3.463 16.002 1.00 94.00 132 VAL A N 1
ATOM 991 C CA . VAL A 1 132 ? -15.711 -2.561 15.597 1.00 94.00 132 VAL A CA 1
ATOM 992 C C . VAL A 1 132 ? -16.337 -1.999 16.869 1.00 94.00 132 VAL A C 1
ATOM 994 O O . VAL A 1 132 ? -16.818 -2.766 17.703 1.00 94.00 132 VAL A O 1
ATOM 997 N N . GLN A 1 133 ? -16.301 -0.678 17.040 1.00 93.44 133 GLN A N 1
ATOM 998 C CA . GLN A 1 133 ? -16.760 -0.003 18.260 1.00 93.44 133 GLN A CA 1
ATOM 999 C C . GLN A 1 133 ? -17.250 1.420 17.981 1.00 93.44 133 GLN A C 1
ATOM 1001 O O . GLN A 1 133 ? -16.835 2.049 17.014 1.00 93.44 133 GLN A O 1
ATOM 1006 N N . THR A 1 134 ? -18.141 1.935 18.825 1.00 93.81 134 THR A N 1
ATOM 1007 C CA . THR A 1 134 ? -18.727 3.281 18.685 1.00 93.81 134 THR A CA 1
ATOM 1008 C C . THR A 1 134 ? -17.860 4.378 19.303 1.00 93.81 134 THR A C 1
ATOM 1010 O O . THR A 1 134 ? -17.888 5.510 18.836 1.00 93.81 134 THR A O 1
ATOM 1013 N N . ASP A 1 135 ? -17.067 4.050 20.327 1.00 92.00 135 ASP A N 1
ATOM 1014 C CA . ASP A 1 135 ? -16.004 4.915 20.851 1.00 92.00 135 ASP A CA 1
ATOM 1015 C C . ASP A 1 135 ? -14.653 4.412 20.321 1.00 92.00 135 ASP A C 1
ATOM 1017 O O . ASP A 1 135 ? -14.224 3.335 20.734 1.00 92.00 135 ASP A O 1
ATOM 1021 N N . PRO A 1 136 ? -13.958 5.147 19.438 1.00 89.12 136 PRO A N 1
ATOM 1022 C CA . PRO A 1 136 ? -12.707 4.700 18.828 1.00 89.12 136 PRO A CA 1
ATOM 1023 C C . PRO A 1 136 ? -11.502 4.668 19.783 1.00 89.12 136 PRO A C 1
ATOM 1025 O O . PRO A 1 136 ? -10.470 4.070 19.470 1.00 89.12 136 PRO A O 1
ATOM 1028 N N . THR A 1 137 ? -11.604 5.307 20.948 1.00 90.19 137 THR A N 1
ATOM 1029 C CA . THR A 1 137 ? -10.504 5.429 21.915 1.00 90.19 137 THR A CA 1
ATOM 1030 C C . THR A 1 137 ? -10.568 4.377 23.020 1.00 90.19 137 THR A C 1
ATOM 1032 O O . THR A 1 137 ? -9.522 3.986 23.554 1.00 90.19 137 THR A O 1
ATOM 1035 N N . ALA A 1 138 ? -11.767 3.856 23.300 1.00 91.62 138 ALA A N 1
ATOM 1036 C CA . ALA A 1 138 ? -12.014 2.803 24.279 1.00 91.62 138 ALA A CA 1
ATOM 1037 C C . ALA A 1 138 ? -11.148 1.556 24.046 1.00 91.62 138 ALA A C 1
ATOM 1039 O O . ALA A 1 138 ? -10.736 1.252 22.922 1.00 91.62 138 ALA A O 1
ATOM 1040 N N . ALA A 1 139 ? -10.875 0.803 25.113 1.00 89.94 139 ALA A N 1
ATOM 1041 C CA . ALA A 1 139 ? -10.154 -0.464 25.017 1.00 89.94 139 ALA A CA 1
ATOM 1042 C C . ALA A 1 139 ? -10.849 -1.431 24.041 1.00 89.94 139 ALA A C 1
ATOM 1044 O O . ALA A 1 139 ? -12.078 -1.484 23.970 1.00 89.94 139 ALA A O 1
ATOM 1045 N N . ILE A 1 140 ? -10.053 -2.206 23.297 1.00 88.75 140 ILE A N 1
ATOM 1046 C CA . ILE A 1 140 ? -10.582 -3.206 22.366 1.00 88.75 140 ILE A CA 1
ATOM 1047 C C . ILE A 1 140 ? -11.279 -4.306 23.175 1.00 88.75 140 ILE A C 1
ATOM 1049 O O . ILE A 1 140 ? -10.622 -5.093 23.852 1.00 88.75 140 ILE A O 1
ATOM 1053 N N . SER A 1 141 ? -12.611 -4.345 23.120 1.00 85.81 141 SER A N 1
ATOM 1054 C CA . SER A 1 141 ? -13.436 -5.293 23.884 1.00 85.81 141 SER A CA 1
ATOM 1055 C C . SER A 1 141 ? -13.878 -6.514 23.073 1.00 85.81 141 SER A C 1
ATOM 1057 O O . SER A 1 141 ? -14.157 -7.565 23.649 1.00 85.81 141 SER A O 1
ATOM 1059 N N . ARG A 1 142 ? -13.921 -6.405 21.738 1.00 89.06 142 ARG A N 1
ATOM 1060 C CA . ARG A 1 142 ? -14.192 -7.514 20.812 1.00 89.06 142 ARG A CA 1
ATOM 1061 C C . ARG A 1 142 ? -13.138 -7.538 19.714 1.00 89.06 142 ARG A C 1
ATOM 1063 O O . ARG A 1 142 ? -12.994 -6.567 18.982 1.00 89.06 142 ARG A O 1
ATOM 1070 N N . ASN A 1 143 ? -12.421 -8.654 19.607 1.00 92.06 143 ASN A N 1
ATOM 1071 C CA . ASN A 1 143 ? -11.417 -8.876 18.572 1.00 92.06 143 ASN A CA 1
ATOM 1072 C C . ASN A 1 143 ? -11.955 -9.857 17.521 1.00 92.06 143 ASN A C 1
ATOM 1074 O O . ASN A 1 143 ? -12.313 -10.984 17.856 1.00 92.06 143 ASN A O 1
ATOM 1078 N N . TYR A 1 144 ? -11.983 -9.430 16.263 1.00 95.06 144 TYR A N 1
ATOM 1079 C CA . TYR A 1 144 ? -12.399 -10.223 15.107 1.00 95.06 144 TYR A CA 1
ATOM 1080 C C . TYR A 1 144 ? -11.241 -10.958 14.425 1.00 95.06 144 TYR A C 1
ATOM 1082 O O . TYR A 1 144 ? -11.476 -11.740 13.509 1.00 95.06 144 TYR A O 1
ATOM 1090 N N . GLY A 1 145 ? -10.000 -10.733 14.856 1.00 93.56 145 GLY A N 1
ATOM 1091 C CA . GLY A 1 145 ? -8.839 -11.456 14.359 1.00 93.56 145 GLY A CA 1
ATOM 1092 C C . GLY A 1 145 ? -7.590 -10.595 14.249 1.00 93.56 145 GLY A C 1
ATOM 1093 O O . GLY A 1 145 ? -7.561 -9.427 14.629 1.00 93.56 145 GLY A O 1
ATOM 1094 N N . GLN A 1 146 ? -6.546 -11.203 13.704 1.00 92.56 146 GLN A N 1
ATOM 1095 C CA . GLN A 1 146 ? -5.245 -10.584 13.489 1.00 92.56 146 GLN A CA 1
ATOM 1096 C C . GLN A 1 146 ? -4.715 -10.964 12.108 1.00 92.56 146 GLN A C 1
ATOM 1098 O O . GLN A 1 146 ? -5.091 -12.003 11.563 1.00 92.56 146 GLN A O 1
ATOM 1103 N N . LEU A 1 147 ? -3.814 -10.147 11.572 1.00 93.06 147 LEU A N 1
ATOM 1104 C CA . LEU A 1 147 ? -3.120 -10.412 10.318 1.00 93.06 147 LEU A CA 1
ATOM 1105 C C . LEU A 1 147 ? -1.628 -10.190 10.528 1.00 93.06 147 LEU A C 1
ATOM 1107 O O . LEU A 1 147 ? -1.229 -9.178 11.097 1.00 93.06 147 LEU A O 1
ATOM 1111 N N . LEU A 1 148 ? -0.814 -11.117 10.038 1.00 92.44 148 LEU A N 1
ATOM 1112 C CA . LEU A 1 148 ? 0.630 -10.958 9.972 1.00 92.44 148 LEU A CA 1
ATOM 1113 C C . LEU A 1 148 ? 1.131 -11.570 8.668 1.00 92.44 148 LEU A C 1
ATOM 1115 O O . LEU A 1 148 ? 0.922 -12.755 8.412 1.00 92.44 148 LEU A O 1
ATOM 1119 N N . LEU A 1 149 ? 1.804 -10.759 7.865 1.00 92.31 149 LEU A N 1
ATOM 1120 C CA . LEU A 1 149 ? 2.359 -11.112 6.573 1.00 92.31 149 LEU A CA 1
ATOM 1121 C C . LEU A 1 149 ? 3.881 -11.020 6.641 1.00 92.31 149 LEU A C 1
ATOM 1123 O O . LEU A 1 149 ? 4.452 -9.987 6.993 1.00 92.31 149 LEU A O 1
ATOM 1127 N N . ASN A 1 150 ? 4.523 -12.130 6.292 1.00 94.56 150 ASN A N 1
ATOM 1128 C CA . ASN A 1 150 ? 5.958 -12.232 6.078 1.00 94.56 150 ASN A CA 1
ATOM 1129 C C . ASN A 1 150 ? 6.170 -13.047 4.810 1.00 94.56 150 ASN A C 1
ATOM 1131 O O . ASN A 1 150 ? 5.632 -14.150 4.696 1.00 94.56 150 ASN A O 1
ATOM 1135 N N . GLY A 1 151 ? 6.945 -12.527 3.870 1.00 93.94 151 GLY A N 1
ATOM 1136 C CA . GLY A 1 151 ? 7.199 -13.217 2.618 1.00 93.94 151 GLY A CA 1
ATOM 1137 C C . GLY A 1 151 ? 7.379 -12.262 1.458 1.00 93.94 151 GLY A C 1
ATOM 1138 O O . GLY A 1 151 ? 7.775 -11.111 1.629 1.00 93.94 151 GLY A O 1
ATOM 1139 N N . HIS A 1 152 ? 7.104 -12.773 0.267 1.00 95.00 152 HIS A N 1
ATOM 1140 C CA . HIS A 1 152 ? 7.194 -12.003 -0.955 1.00 95.00 152 HIS A CA 1
ATOM 1141 C C . HIS A 1 152 ? 6.073 -12.381 -1.917 1.00 95.00 152 HIS A C 1
ATOM 1143 O O . HIS A 1 152 ? 5.555 -13.498 -1.889 1.00 95.00 152 HIS A O 1
ATOM 1149 N N . ALA A 1 153 ? 5.722 -11.438 -2.777 1.00 93.38 153 ALA A N 1
ATOM 1150 C CA . ALA A 1 153 ? 4.835 -11.630 -3.906 1.00 93.38 153 ALA A CA 1
ATOM 1151 C C . ALA A 1 153 ? 5.467 -11.009 -5.153 1.00 93.38 153 ALA A C 1
ATOM 1153 O O . ALA A 1 153 ? 6.356 -10.164 -5.063 1.00 93.38 153 ALA A O 1
ATOM 1154 N N . ALA A 1 154 ? 4.994 -11.428 -6.317 1.00 89.69 154 ALA A N 1
ATOM 1155 C CA . ALA A 1 154 ? 5.324 -10.808 -7.588 1.00 89.69 154 ALA A CA 1
ATOM 1156 C C . ALA A 1 154 ? 4.019 -10.407 -8.266 1.00 89.69 154 ALA A C 1
ATOM 1158 O O . ALA A 1 154 ? 3.040 -11.158 -8.218 1.00 89.69 154 ALA A O 1
ATOM 1159 N N . MET A 1 155 ? 3.998 -9.233 -8.887 1.00 91.12 155 MET A N 1
ATOM 1160 C CA . MET A 1 155 ? 2.878 -8.789 -9.703 1.00 91.12 155 MET A CA 1
ATOM 1161 C C . MET A 1 155 ? 3.349 -8.586 -11.137 1.00 91.12 155 MET A C 1
ATOM 1163 O O . MET A 1 155 ? 4.475 -8.170 -11.396 1.00 91.12 155 MET A O 1
ATOM 1167 N N . GLN A 1 156 ? 2.463 -8.889 -12.077 1.00 90.19 156 GLN A N 1
ATO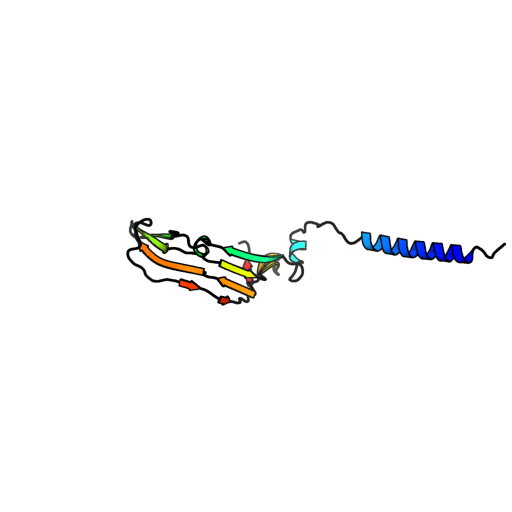M 1168 C CA . GLN A 1 156 ? 2.656 -8.584 -13.483 1.00 90.19 156 GLN A CA 1
ATOM 1169 C C . GLN A 1 156 ? 1.413 -7.870 -13.988 1.00 90.19 156 GLN A C 1
ATOM 1171 O O . GLN A 1 156 ? 0.291 -8.264 -13.673 1.00 90.19 156 GLN A O 1
ATOM 1176 N N . GLY A 1 157 ? 1.619 -6.817 -14.768 1.00 91.12 157 GLY A N 1
ATOM 1177 C CA . GLY A 1 157 ? 0.541 -6.027 -15.333 1.00 91.12 157 GLY A CA 1
ATOM 1178 C C . GLY A 1 157 ? 0.860 -4.545 -15.299 1.00 91.12 157 GLY A C 1
ATOM 1179 O O . GLY A 1 157 ? 1.959 -4.133 -14.925 1.00 91.12 157 GLY A O 1
ATOM 1180 N N . HIS A 1 158 ? -0.132 -3.772 -15.714 1.00 93.00 158 HIS A N 1
ATOM 1181 C CA . HIS A 1 158 ? -0.015 -2.346 -15.950 1.00 93.00 158 HIS A CA 1
ATOM 1182 C C . HIS A 1 158 ? -1.282 -1.644 -15.463 1.00 93.00 158 HIS A C 1
ATOM 1184 O O . HIS A 1 158 ? -2.390 -2.155 -15.645 1.00 93.00 158 HIS A O 1
ATOM 1190 N N . ILE A 1 159 ? -1.118 -0.482 -14.837 1.00 92.44 159 ILE A N 1
ATOM 1191 C CA . ILE A 1 159 ? -2.206 0.441 -14.522 1.00 92.44 159 ILE A CA 1
ATOM 1192 C C . ILE A 1 159 ? -2.148 1.564 -15.549 1.00 92.44 159 ILE A C 1
ATOM 1194 O O . ILE A 1 159 ? -1.150 2.275 -15.640 1.00 92.44 159 ILE A O 1
ATOM 1198 N N . TYR A 1 160 ? -3.237 1.734 -16.292 1.00 92.56 160 TYR A N 1
ATOM 1199 C CA . TYR A 1 160 ? -3.383 2.815 -17.258 1.00 92.56 160 TYR A CA 1
ATOM 1200 C C . TYR A 1 160 ? -4.227 3.931 -16.650 1.00 92.56 160 TYR A C 1
ATOM 1202 O O . TYR A 1 160 ? -5.368 3.695 -16.252 1.00 92.56 160 TYR A O 1
ATOM 1210 N N . LEU A 1 161 ? -3.674 5.139 -16.575 1.00 90.88 161 LEU A N 1
ATOM 1211 C CA . LEU A 1 161 ? -4.356 6.325 -16.065 1.00 90.88 161 LEU A CA 1
ATOM 1212 C C . LEU A 1 161 ? -4.496 7.356 -17.176 1.00 90.88 161 LEU A C 1
ATOM 1214 O O . LEU A 1 161 ? -3.538 7.650 -17.889 1.00 90.88 161 LEU A O 1
ATOM 1218 N N . TRP A 1 162 ? -5.678 7.943 -17.295 1.00 90.00 162 TRP A N 1
ATOM 1219 C CA . TRP A 1 162 ? -5.922 9.045 -18.211 1.00 90.00 162 TRP A CA 1
ATOM 1220 C C . TRP A 1 162 ? -6.896 10.056 -17.621 1.00 90.00 162 TRP A C 1
ATOM 1222 O O . TRP A 1 162 ? -7.737 9.711 -16.792 1.00 90.00 162 TRP A O 1
ATOM 1232 N N . ALA A 1 163 ? -6.776 11.307 -18.060 1.00 78.25 163 ALA A N 1
ATOM 1233 C CA . ALA A 1 163 ? -7.756 12.336 -17.745 1.00 78.25 163 ALA A CA 1
ATOM 1234 C C . ALA A 1 163 ? -9.068 12.075 -18.506 1.00 78.25 163 ALA A C 1
ATOM 1236 O O . ALA A 1 163 ? -9.036 11.636 -19.660 1.00 78.25 163 ALA A O 1
ATOM 1237 N N . GLN A 1 164 ? -10.199 12.335 -17.845 1.00 60.09 164 GLN A N 1
ATOM 1238 C CA . GLN A 1 164 ? -11.520 12.404 -18.477 1.00 60.09 164 GLN A CA 1
ATOM 1239 C C . GLN A 1 164 ? -11.825 13.821 -18.947 1.00 60.09 164 GLN A C 1
ATOM 1241 O O . GLN A 1 164 ? -11.466 14.766 -18.209 1.00 60.09 164 GLN A O 1
#

Foldseek 3Di:
DPPPVVVVVVVVVVVVVVVVVVVVVPPPDDDDDDDDLVRQQPQDDVRFDFDKDKDWFPCVVVVVDPDQDWDWDWDQDPNAIKIKIQGAFTWIKIFGGWTWGWHADPVRFIKIKIWGGQKIFTGQGWGAFIAMGRDRVDDRPDGPDIDGDGDMDGDGDIDIGGDD

pLDDT: mean 81.07, std 14.02, range [51.28, 96.31]

Radius of gyration: 30.46 Å; Cα contacts (8 Å, |Δi|>4): 291; chains: 1; bounding box: 100×32×68 Å

Solvent-accessible surface area (backbone atoms only — not comparable to full-atom values): 9516 Å² total; per-residue (Å²): 145,75,85,73,59,63,65,54,52,52,52,52,51,53,52,50,52,53,50,53,56,56,56,65,70,70,71,79,71,76,72,91,71,86,66,52,76,69,59,41,36,72,33,52,88,88,70,34,52,71,48,67,46,81,46,77,34,62,55,59,56,80,72,76,49,92,70,84,42,70,50,71,48,80,44,80,53,98,94,42,58,38,26,42,32,35,32,45,46,27,26,34,40,40,35,33,70,21,36,46,32,43,39,72,45,98,87,74,48,66,32,39,41,31,38,41,31,55,36,33,41,32,46,68,25,37,22,69,30,30,33,74,39,67,59,84,82,58,78,88,86,54,74,79,45,64,47,78,39,71,53,72,51,67,44,84,58,69,49,80,44,64,88,131

Sequence (164 aa):
MSMLWRPLRVLILQCLVLLAMGCALSMARAEPQPLDDIGMADVSGQDGIGFAVHLEMNSAAISAQDLTSRLMAGFHVDGQTTYAIAWNAGGIIDMFAMTMNLRSRPDGSDYMDIGLPFFIGVSQFGFRAFSVQTDPTAAISRNYGQLLLNGHAAMQGHIYLWAQ